Protein AF-A0A7M2QZU3-F1 (afdb_monomer_lite)

Structure (mmCIF, N/CA/C/O backbone):
data_AF-A0A7M2QZU3-F1
#
_entry.id   AF-A0A7M2QZU3-F1
#
loop_
_atom_site.group_PDB
_atom_site.id
_atom_site.type_symbol
_atom_site.label_atom_id
_atom_site.label_alt_id
_atom_site.label_comp_id
_atom_site.label_asym_id
_atom_site.label_entity_id
_atom_site.label_seq_id
_atom_site.pdbx_PDB_ins_code
_atom_site.Cartn_x
_atom_site.Cartn_y
_atom_site.Cartn_z
_atom_site.occupancy
_atom_site.B_iso_or_equiv
_atom_site.auth_seq_id
_atom_site.auth_comp_id
_atom_site.auth_asym_id
_atom_site.auth_atom_id
_atom_site.pdbx_PDB_model_num
ATOM 1 N N . MET A 1 1 ? -13.547 23.001 8.835 1.00 41.84 1 MET A N 1
ATOM 2 C CA . MET A 1 1 ? -12.970 21.819 9.514 1.00 41.84 1 MET A CA 1
ATOM 3 C C . MET A 1 1 ? -12.221 21.021 8.465 1.00 41.84 1 MET A C 1
ATOM 5 O O . MET A 1 1 ? -12.872 20.498 7.571 1.00 41.84 1 MET A O 1
ATOM 9 N N . ASN A 1 2 ? -10.890 20.974 8.532 1.00 49.41 2 ASN A N 1
ATOM 10 C CA . ASN A 1 2 ? -10.110 20.086 7.669 1.00 49.41 2 ASN A CA 1
ATOM 11 C C . ASN A 1 2 ? -10.291 18.658 8.185 1.00 49.41 2 ASN A C 1
ATOM 13 O O . ASN A 1 2 ? -9.629 18.267 9.142 1.00 49.41 2 ASN A O 1
ATOM 17 N N . LYS A 1 3 ? -11.237 17.914 7.605 1.00 65.38 3 LYS A N 1
ATOM 18 C CA . LYS A 1 3 ? -11.358 16.476 7.859 1.00 65.38 3 LYS A CA 1
ATOM 19 C C . LYS A 1 3 ? -10.164 15.782 7.217 1.00 65.38 3 LYS A C 1
ATOM 21 O O . LYS A 1 3 ? -9.968 15.898 6.007 1.00 65.38 3 LYS A O 1
ATOM 26 N N . TYR A 1 4 ? -9.358 15.090 8.015 1.00 83.00 4 TYR A N 1
ATOM 27 C CA . TYR A 1 4 ? -8.243 14.305 7.489 1.00 83.00 4 TYR A CA 1
ATOM 28 C C . TYR A 1 4 ? -8.768 13.128 6.666 1.00 83.00 4 TYR A C 1
ATOM 30 O O . TYR A 1 4 ? -9.775 12.515 7.020 1.00 83.00 4 TYR A O 1
ATOM 38 N N . VAL A 1 5 ? -8.047 12.742 5.610 1.00 85.62 5 VAL A N 1
ATOM 39 C CA . VAL A 1 5 ? -8.420 11.601 4.748 1.00 85.62 5 VAL A CA 1
ATOM 40 C C . VAL A 1 5 ? -8.613 10.320 5.566 1.00 85.62 5 VAL A C 1
ATOM 42 O O . VAL A 1 5 ? -9.506 9.524 5.292 1.00 85.62 5 VAL A O 1
ATOM 45 N N . SER A 1 6 ? -7.831 10.148 6.633 1.00 85.62 6 SER A N 1
ATOM 46 C CA . SER A 1 6 ? -7.925 9.003 7.540 1.00 85.62 6 SER A CA 1
ATOM 47 C C . SER A 1 6 ? -9.272 8.850 8.251 1.00 85.62 6 SER A C 1
ATOM 49 O O . SER A 1 6 ? -9.551 7.761 8.747 1.00 85.62 6 SER A O 1
ATOM 51 N N . GLU A 1 7 ? -10.085 9.905 8.337 1.00 87.38 7 GLU A N 1
ATOM 52 C CA . GLU A 1 7 ? -11.430 9.840 8.927 1.00 87.38 7 GLU A CA 1
ATOM 53 C C . GLU A 1 7 ? -12.432 9.128 8.012 1.00 87.38 7 GLU A C 1
ATOM 55 O O . GLU A 1 7 ? -13.393 8.543 8.503 1.00 87.38 7 GLU A O 1
ATOM 60 N N . TYR A 1 8 ? -12.185 9.122 6.698 1.00 87.81 8 TYR A N 1
ATOM 61 C CA . TYR A 1 8 ? -13.017 8.417 5.719 1.00 87.81 8 TYR A CA 1
ATOM 62 C C . TYR A 1 8 ? -12.662 6.929 5.601 1.00 87.81 8 TYR A C 1
ATOM 64 O O . TYR A 1 8 ? -13.466 6.142 5.117 1.00 87.81 8 TYR A O 1
ATOM 72 N N . PHE A 1 9 ? -11.487 6.520 6.092 1.00 92.38 9 PHE A N 1
ATOM 73 C CA . PHE A 1 9 ? -11.039 5.123 6.114 1.00 92.38 9 PHE A CA 1
ATOM 74 C C . PHE A 1 9 ? -11.638 4.361 7.304 1.00 92.38 9 PHE A C 1
ATOM 76 O O . PHE A 1 9 ? -10.931 3.865 8.189 1.00 92.38 9 PHE A O 1
ATOM 83 N N . THR A 1 10 ? -12.968 4.308 7.343 1.00 94.00 10 THR A N 1
ATOM 84 C CA . THR A 1 10 ? -13.727 3.471 8.277 1.00 94.00 10 THR A CA 1
ATOM 85 C C . THR A 1 10 ? -13.682 2.009 7.831 1.00 94.00 10 THR A C 1
ATOM 87 O O . THR A 1 10 ? -13.402 1.710 6.671 1.00 94.00 10 THR A O 1
ATOM 90 N N . GLU A 1 11 ? -13.959 1.065 8.736 1.00 93.81 11 GLU A N 1
ATOM 91 C CA . GLU A 1 11 ? -14.058 -0.348 8.336 1.00 93.81 11 GLU A CA 1
ATOM 92 C C . GLU A 1 11 ? -15.165 -0.590 7.311 1.00 93.81 11 GLU A C 1
ATOM 94 O O . GLU A 1 11 ? -14.990 -1.408 6.418 1.00 93.81 11 GLU A O 1
ATOM 99 N N . GLU A 1 12 ? -16.283 0.128 7.418 1.00 95.12 12 GLU A N 1
ATOM 100 C CA . GLU A 1 12 ? -17.382 0.050 6.455 1.00 95.12 12 GLU A CA 1
ATOM 101 C C . GLU A 1 12 ? -16.922 0.464 5.054 1.00 95.12 12 GLU A C 1
ATOM 103 O O . GLU A 1 12 ? -17.154 -0.268 4.096 1.00 95.12 12 GLU A O 1
ATOM 108 N N . PHE A 1 13 ? -16.188 1.577 4.949 1.00 94.31 13 PHE A N 1
ATOM 109 C CA . PHE A 1 13 ? -15.586 2.003 3.689 1.00 94.31 13 PHE A CA 1
ATOM 110 C C . PHE A 1 13 ? -14.594 0.963 3.155 1.00 94.31 13 PHE A C 1
ATOM 112 O O . PHE A 1 13 ? -14.640 0.605 1.987 1.00 94.31 13 PHE A O 1
ATOM 119 N N . MET A 1 14 ? -13.712 0.429 4.004 1.00 95.19 14 MET A N 1
ATOM 120 C CA . MET A 1 14 ? -12.726 -0.564 3.556 1.00 95.19 14 MET A CA 1
ATOM 121 C C . MET A 1 14 ? -13.372 -1.894 3.136 1.00 95.19 14 MET A C 1
ATOM 123 O O . MET A 1 14 ? -12.858 -2.559 2.241 1.00 95.19 14 MET A O 1
ATOM 127 N N . LYS A 1 15 ? -14.507 -2.272 3.736 1.00 94.75 15 LYS A N 1
ATOM 128 C CA . LYS A 1 15 ? -15.307 -3.441 3.334 1.00 94.75 15 LYS A CA 1
ATOM 129 C C . LYS A 1 15 ? -16.085 -3.219 2.038 1.00 94.75 15 LYS A C 1
ATOM 131 O O . LYS A 1 15 ? -16.399 -4.201 1.375 1.00 94.75 15 LYS A O 1
ATOM 136 N N . SER A 1 16 ? -16.406 -1.972 1.690 1.00 94.00 16 SER A N 1
ATOM 137 C CA . SER A 1 16 ? -17.114 -1.648 0.446 1.00 94.00 16 SER A CA 1
ATOM 138 C C . SER A 1 16 ? -16.194 -1.525 -0.771 1.00 94.00 16 SER A C 1
ATOM 140 O O . SER A 1 16 ? -16.687 -1.436 -1.896 1.00 94.00 16 SER A O 1
ATOM 142 N N . LEU A 1 17 ? -14.869 -1.541 -0.572 1.00 93.88 17 LEU A N 1
ATOM 143 C CA . LEU A 1 17 ? -13.905 -1.610 -1.667 1.00 93.88 17 LEU A CA 1
ATOM 144 C C . LEU A 1 17 ? -14.089 -2.912 -2.454 1.00 93.88 17 LEU A C 1
ATOM 146 O O . LEU A 1 17 ? -14.189 -3.995 -1.877 1.00 93.88 17 LEU A O 1
ATOM 150 N N . SER A 1 18 ? -14.092 -2.804 -3.779 1.00 91.50 18 SER A N 1
ATOM 151 C CA . SER A 1 18 ? -14.233 -3.940 -4.691 1.00 91.50 18 SER A CA 1
ATOM 152 C C . SER A 1 18 ? -13.182 -3.892 -5.796 1.00 91.50 18 SER A C 1
ATOM 154 O O . SER A 1 18 ? -12.606 -2.844 -6.079 1.00 91.50 18 SER A O 1
ATOM 156 N N . ASN A 1 19 ? -12.938 -5.034 -6.430 1.00 88.19 19 ASN A N 1
ATOM 157 C CA . ASN A 1 19 ? -12.001 -5.169 -7.546 1.00 88.19 19 ASN A CA 1
ATOM 158 C C . ASN A 1 19 ? -12.569 -4.680 -8.893 1.00 88.19 19 ASN A C 1
ATOM 160 O O . ASN A 1 19 ? -11.848 -4.681 -9.885 1.00 88.19 19 ASN A O 1
ATOM 164 N N . GLU A 1 20 ? -13.833 -4.251 -8.937 1.00 92.62 20 GLU A N 1
ATOM 165 C CA . GLU A 1 20 ? -14.469 -3.683 -10.134 1.00 92.62 20 GLU A CA 1
ATOM 166 C C . GLU A 1 20 ? -14.081 -2.215 -10.373 1.00 92.62 20 GLU A C 1
ATOM 168 O O . GLU A 1 20 ? -14.287 -1.690 -11.467 1.00 92.62 20 GLU A O 1
ATOM 173 N N . TRP A 1 21 ? -13.517 -1.546 -9.361 1.00 92.62 21 TRP A N 1
ATOM 174 C CA . TRP A 1 21 ? -13.251 -0.110 -9.392 1.00 92.62 21 TRP A CA 1
ATOM 175 C C . TRP A 1 21 ? -11.813 0.228 -9.013 1.00 92.62 21 TRP A C 1
ATOM 177 O O . TRP A 1 21 ? -11.201 -0.386 -8.141 1.00 92.62 21 TRP A O 1
ATOM 187 N N . ILE A 1 22 ? -11.307 1.297 -9.628 1.00 91.12 22 ILE A N 1
ATOM 188 C CA . ILE A 1 22 ? -10.088 1.983 -9.200 1.00 91.12 22 ILE A CA 1
ATOM 189 C C . ILE A 1 22 ? -10.503 3.185 -8.354 1.00 91.12 22 ILE A C 1
ATOM 191 O O . ILE A 1 22 ? -11.286 4.029 -8.792 1.00 91.12 22 ILE A O 1
ATOM 195 N N . TYR A 1 23 ? -9.961 3.278 -7.141 1.00 92.69 23 TYR A N 1
ATOM 196 C CA . TYR A 1 23 ? -10.298 4.335 -6.191 1.00 92.69 23 TYR A CA 1
ATOM 197 C C . TYR A 1 23 ? -9.200 5.399 -6.163 1.00 92.69 23 TYR A C 1
ATOM 199 O O . TYR A 1 23 ? -8.051 5.110 -5.827 1.00 92.69 23 TYR A O 1
ATOM 207 N N . LEU A 1 24 ? -9.561 6.647 -6.472 1.00 91.56 24 LEU A N 1
ATOM 208 C CA . LEU A 1 24 ? -8.642 7.783 -6.428 1.00 91.56 24 LEU A CA 1
ATOM 209 C C . LEU A 1 24 ? -8.812 8.581 -5.129 1.00 91.56 24 LEU A C 1
ATOM 211 O O . LEU A 1 24 ? -9.889 9.094 -4.830 1.00 91.56 24 LEU A O 1
ATOM 215 N N . LEU A 1 25 ? -7.720 8.744 -4.382 1.00 89.88 25 LEU A N 1
ATOM 216 C CA . LEU A 1 25 ? -7.671 9.567 -3.170 1.00 89.88 25 LEU A CA 1
ATOM 217 C C . LEU A 1 25 ? -7.110 10.958 -3.488 1.00 89.88 25 LEU A C 1
ATOM 219 O O . LEU A 1 25 ? -5.937 11.248 -3.240 1.00 89.88 25 LEU A O 1
ATOM 223 N N . GLY A 1 26 ? -7.959 11.825 -4.040 1.00 85.81 26 GLY A N 1
ATOM 224 C CA . GLY A 1 26 ? -7.617 13.217 -4.338 1.00 85.81 26 GLY A CA 1
ATOM 225 C C . GLY A 1 26 ? -7.643 14.091 -3.084 1.00 85.81 26 GLY A C 1
ATOM 226 O O . GLY A 1 26 ? -8.707 14.513 -2.642 1.00 85.81 26 GLY A O 1
ATOM 227 N N . ALA A 1 27 ? -6.478 14.369 -2.501 1.00 85.31 27 ALA A N 1
ATOM 228 C CA . ALA A 1 27 ? -6.349 15.312 -1.393 1.00 85.31 27 ALA A CA 1
ATOM 229 C C . ALA A 1 27 ? -4.971 15.981 -1.398 1.00 85.31 27 ALA A C 1
ATOM 231 O O . ALA A 1 27 ? -4.002 15.404 -1.895 1.00 85.31 27 ALA A O 1
ATOM 232 N N . GLU A 1 28 ? -4.859 17.160 -0.790 1.00 83.44 28 GLU A N 1
ATOM 233 C CA . GLU A 1 28 ? -3.601 17.911 -0.703 1.00 83.44 28 GLU A CA 1
ATOM 234 C C . GLU A 1 28 ? -2.507 17.151 0.070 1.00 83.44 28 GLU A C 1
ATOM 236 O O . GLU A 1 28 ? -2.761 16.181 0.803 1.00 83.44 28 GLU A O 1
ATOM 241 N N . CYS A 1 29 ? -1.253 17.572 -0.086 1.00 83.69 29 CYS A N 1
ATOM 242 C CA . CYS A 1 29 ? -0.158 17.113 0.768 1.00 83.69 29 CYS A CA 1
ATOM 243 C C . CYS A 1 29 ? -0.460 17.427 2.243 1.00 83.69 29 CYS A C 1
ATOM 245 O O . CYS A 1 29 ? -1.106 18.416 2.566 1.00 83.69 29 CYS A O 1
ATOM 247 N N . GLY A 1 30 ? -0.043 16.552 3.162 1.00 82.06 30 GLY A N 1
ATOM 248 C CA . GLY A 1 30 ? -0.321 16.732 4.596 1.00 82.06 30 GLY A CA 1
ATOM 249 C C . GLY A 1 30 ? -1.753 16.397 5.047 1.00 82.06 30 GLY A C 1
ATOM 250 O O . GLY A 1 30 ? -1.997 16.312 6.246 1.00 82.06 30 GLY A O 1
ATOM 251 N N . SER A 1 31 ? -2.679 16.081 4.135 1.00 87.00 31 SER A N 1
ATOM 252 C CA . SER A 1 31 ? -4.068 15.683 4.461 1.00 87.00 31 SER A CA 1
ATOM 253 C C . SER A 1 31 ? -4.222 14.300 5.119 1.00 87.00 31 SER A C 1
ATOM 255 O O . SER A 1 31 ? -5.332 13.872 5.441 1.00 87.00 31 SER A O 1
ATOM 257 N N . GLY A 1 32 ? -3.117 13.580 5.328 1.00 87.25 32 GLY A N 1
ATOM 258 C CA . GLY A 1 32 ? -3.111 12.292 6.020 1.00 87.25 32 GLY A CA 1
ATOM 259 C C . GLY A 1 32 ? -3.337 11.064 5.133 1.00 87.25 32 GLY A C 1
ATOM 260 O O . GLY A 1 32 ? -3.589 9.998 5.684 1.00 87.25 32 GLY A O 1
ATOM 261 N N . LYS A 1 33 ? -3.198 11.155 3.799 1.00 91.00 33 LYS A N 1
ATOM 262 C CA . LYS A 1 33 ? -3.340 10.011 2.865 1.00 91.00 33 LYS A CA 1
ATOM 263 C C . LYS A 1 33 ? -2.500 8.791 3.270 1.00 91.00 33 LYS A C 1
ATOM 265 O O . LYS A 1 33 ? -3.046 7.730 3.551 1.00 91.00 33 LYS A O 1
ATOM 270 N N . THR A 1 34 ? -1.185 8.960 3.424 1.00 89.62 34 THR A N 1
ATOM 271 C CA . THR A 1 34 ? -0.283 7.884 3.877 1.00 89.62 34 THR A CA 1
ATOM 272 C C . THR A 1 34 ? -0.683 7.347 5.252 1.00 89.62 34 THR A C 1
ATOM 274 O O . THR A 1 34 ? -0.592 6.152 5.508 1.00 89.62 34 THR A O 1
ATOM 277 N N . THR A 1 35 ? -1.180 8.211 6.144 1.00 90.25 35 THR A N 1
ATOM 278 C CA . THR A 1 35 ? -1.678 7.788 7.463 1.00 90.25 35 THR A CA 1
ATOM 279 C C . THR A 1 35 ? -2.937 6.934 7.336 1.00 90.25 35 THR A C 1
ATOM 281 O O . THR A 1 35 ? -3.056 5.938 8.045 1.00 90.25 35 THR A O 1
ATOM 284 N N . ALA A 1 36 ? -3.848 7.283 6.429 1.00 92.81 36 ALA A N 1
ATOM 285 C CA . ALA A 1 36 ? -5.036 6.495 6.142 1.00 92.81 36 ALA A CA 1
ATOM 286 C C . ALA A 1 36 ? -4.653 5.085 5.670 1.00 92.81 36 ALA A C 1
ATOM 288 O O . ALA A 1 36 ? -5.124 4.100 6.230 1.00 92.81 36 ALA A O 1
ATOM 289 N N . ILE A 1 37 ? -3.706 4.972 4.737 1.00 93.75 37 ILE A N 1
ATOM 290 C CA . ILE A 1 37 ? -3.250 3.661 4.267 1.00 93.75 37 ILE A CA 1
ATOM 291 C C . ILE A 1 37 ? -2.526 2.889 5.376 1.00 93.75 37 ILE A C 1
ATOM 293 O O . ILE A 1 37 ? -2.956 1.803 5.761 1.00 93.75 37 ILE A O 1
ATOM 297 N N . MET A 1 38 ? -1.465 3.460 5.946 1.00 90.75 38 MET A N 1
ATOM 298 C CA . MET A 1 38 ? -0.569 2.721 6.841 1.00 90.75 38 MET A CA 1
ATOM 299 C C . MET A 1 38 ? -1.170 2.435 8.216 1.00 90.75 38 MET A C 1
ATOM 301 O O . MET A 1 38 ? -0.813 1.439 8.839 1.00 90.75 38 MET A O 1
ATOM 305 N N . LYS A 1 39 ? -2.067 3.293 8.720 1.00 91.81 39 LYS A N 1
ATOM 306 C CA . LYS A 1 39 ? -2.669 3.120 10.054 1.00 91.81 39 LYS A CA 1
ATOM 307 C C . LYS A 1 39 ? -4.109 2.614 10.031 1.00 91.81 39 LYS A C 1
ATOM 309 O O . LYS A 1 39 ? -4.620 2.293 11.103 1.00 91.81 39 LYS A O 1
ATOM 314 N N . LYS A 1 40 ? -4.779 2.567 8.873 1.00 94.94 40 LYS A N 1
ATOM 315 C CA . LYS A 1 40 ? -6.152 2.039 8.762 1.00 94.94 40 LYS A CA 1
ATOM 316 C C . LYS A 1 40 ? -6.218 0.847 7.817 1.00 94.94 40 LYS A C 1
ATOM 318 O O . LYS A 1 40 ? -6.519 -0.247 8.288 1.00 94.94 40 LYS A O 1
ATOM 323 N N . LEU A 1 41 ? -5.878 1.040 6.540 1.00 95.50 41 LEU A N 1
ATOM 324 C CA . LEU A 1 41 ? -6.027 -0.006 5.524 1.00 95.50 41 LEU A CA 1
ATOM 325 C C . LEU A 1 41 ? -5.105 -1.200 5.764 1.00 95.50 41 LEU A C 1
ATOM 327 O O . LEU A 1 41 ? -5.578 -2.329 5.760 1.00 95.50 41 LEU A O 1
ATOM 331 N N . VAL A 1 42 ? -3.817 -0.969 6.024 1.00 94.56 42 VAL A N 1
ATOM 332 C CA . VAL A 1 42 ? -2.852 -2.057 6.250 1.00 94.56 42 VAL A CA 1
ATOM 333 C C . VAL A 1 42 ? -3.253 -2.930 7.453 1.00 94.56 42 VAL A C 1
ATOM 335 O O . VAL A 1 42 ? -3.384 -4.140 7.272 1.00 94.56 42 VAL A O 1
ATOM 338 N N . PRO A 1 43 ? -3.548 -2.376 8.650 1.00 94.31 43 PRO A N 1
ATOM 339 C CA . PRO A 1 43 ? -4.030 -3.187 9.770 1.00 94.31 43 PRO A CA 1
ATOM 340 C C . PRO A 1 43 ? -5.365 -3.889 9.506 1.00 94.31 43 PRO A C 1
ATOM 342 O O . PRO A 1 43 ? -5.619 -4.949 10.073 1.00 94.31 43 PRO A O 1
ATOM 345 N N . PHE A 1 44 ? -6.256 -3.287 8.713 1.00 96.00 44 PHE A N 1
ATOM 346 C CA . PHE A 1 44 ? -7.508 -3.928 8.312 1.00 96.00 44 PHE A CA 1
ATOM 347 C C . PHE A 1 44 ? -7.243 -5.130 7.400 1.00 96.00 44 PHE A C 1
ATOM 349 O O . PHE A 1 44 ? -7.717 -6.224 7.691 1.00 96.00 44 PHE A O 1
ATOM 356 N N . ALA A 1 45 ? -6.424 -4.957 6.361 1.00 95.31 45 ALA A N 1
ATOM 357 C CA . ALA A 1 45 ? -6.029 -6.032 5.460 1.00 95.31 45 ALA A CA 1
ATOM 358 C C . ALA A 1 45 ? -5.355 -7.185 6.218 1.00 95.31 45 ALA A C 1
ATOM 360 O O . ALA A 1 45 ? -5.700 -8.339 5.992 1.00 95.31 45 ALA A O 1
ATOM 361 N N . GLU A 1 46 ? -4.473 -6.888 7.176 1.00 94.25 46 GLU A N 1
ATOM 362 C CA . GLU A 1 46 ? -3.836 -7.905 8.019 1.00 94.25 46 GLU A CA 1
ATOM 363 C C . GLU A 1 46 ? -4.855 -8.746 8.810 1.00 94.25 46 GLU A C 1
ATOM 365 O O . GLU A 1 46 ? -4.751 -9.975 8.818 1.00 94.25 46 GLU A O 1
ATOM 370 N N . ARG A 1 47 ? -5.872 -8.114 9.420 1.00 95.44 47 ARG A N 1
ATOM 371 C CA . ARG A 1 47 ? -6.948 -8.829 10.141 1.00 95.44 47 ARG A CA 1
ATOM 372 C C . ARG A 1 47 ? -7.770 -9.732 9.225 1.00 95.44 47 ARG A C 1
ATOM 374 O O . ARG A 1 47 ? -8.153 -10.821 9.638 1.00 95.44 47 ARG A O 1
ATOM 381 N N . GLU A 1 48 ? -7.992 -9.299 7.990 1.00 95.19 48 GLU A N 1
ATOM 382 C CA . GLU A 1 48 ? -8.708 -10.060 6.961 1.00 95.19 48 GLU A CA 1
ATOM 383 C C . GLU A 1 48 ? -7.792 -11.049 6.208 1.00 95.19 48 GLU A C 1
ATOM 385 O O . GLU A 1 48 ? -8.212 -11.667 5.234 1.00 95.19 48 GLU A O 1
ATOM 390 N N . ASN A 1 49 ? -6.530 -11.196 6.638 1.00 94.00 49 ASN A N 1
ATOM 391 C CA . ASN A 1 49 ? -5.493 -12.006 5.991 1.00 94.00 49 ASN A CA 1
ATOM 392 C C . ASN A 1 49 ? -5.278 -11.672 4.497 1.00 94.00 49 ASN A C 1
ATOM 394 O O . ASN A 1 49 ? -4.898 -12.534 3.708 1.00 94.00 49 ASN A O 1
ATOM 398 N N . LYS A 1 50 ? -5.483 -10.405 4.137 1.00 95.25 50 LYS A N 1
ATOM 399 C CA . LYS A 1 50 ? -5.270 -9.834 2.805 1.00 95.25 50 LYS A CA 1
ATOM 400 C C . LYS A 1 50 ? -3.874 -9.235 2.666 1.00 95.25 50 LYS A C 1
ATOM 402 O O . LYS A 1 50 ? -3.274 -8.801 3.656 1.00 95.25 50 LYS A O 1
ATOM 407 N N . ARG A 1 51 ? -3.341 -9.204 1.447 1.00 94.00 51 ARG A N 1
ATOM 408 C CA . ARG A 1 51 ? -2.001 -8.692 1.125 1.00 94.00 51 ARG A CA 1
ATOM 409 C C . ARG A 1 51 ? -2.076 -7.320 0.457 1.00 94.00 51 ARG A C 1
ATOM 411 O O . ARG A 1 51 ? -2.919 -7.072 -0.400 1.00 94.00 51 ARG A O 1
ATOM 418 N N . VAL A 1 52 ? -1.159 -6.438 0.840 1.00 95.12 52 VAL A N 1
ATOM 419 C CA . VAL A 1 52 ? -1.034 -5.062 0.354 1.00 95.12 52 VAL A CA 1
ATOM 420 C C . VAL A 1 52 ? 0.319 -4.886 -0.325 1.00 95.12 52 VAL A C 1
ATOM 422 O O . VAL A 1 52 ? 1.360 -5.124 0.291 1.00 95.12 52 VAL A O 1
ATOM 425 N N . LEU A 1 53 ? 0.299 -4.417 -1.570 1.00 93.62 53 LEU A N 1
ATOM 426 C CA . LEU A 1 53 ? 1.458 -3.871 -2.264 1.00 93.62 53 LEU A CA 1
ATOM 427 C C . LEU A 1 53 ? 1.390 -2.345 -2.202 1.00 93.62 53 LEU A C 1
ATOM 429 O O . LEU A 1 53 ? 0.456 -1.742 -2.726 1.00 93.62 53 LEU A O 1
ATOM 433 N N . TYR A 1 54 ? 2.373 -1.712 -1.569 1.00 93.75 54 TYR A N 1
ATOM 434 C CA . 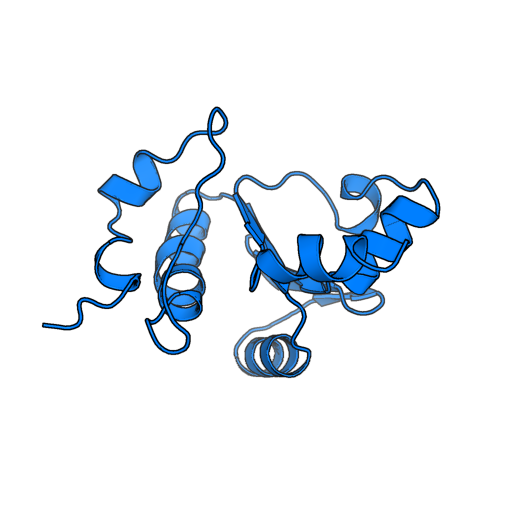TYR A 1 54 ? 2.485 -0.257 -1.492 1.00 93.75 54 TYR A CA 1
ATOM 435 C C . TYR A 1 54 ? 3.605 0.235 -2.413 1.00 93.75 54 TYR A C 1
ATOM 437 O O . TYR A 1 54 ? 4.787 0.025 -2.130 1.00 93.75 54 TYR A O 1
ATOM 445 N N . LEU A 1 55 ? 3.237 0.898 -3.508 1.00 91.69 55 LEU A N 1
ATOM 446 C CA . LEU A 1 55 ? 4.162 1.496 -4.466 1.00 91.69 55 LEU A CA 1
ATOM 447 C C . LEU A 1 55 ? 4.422 2.958 -4.115 1.00 91.69 55 LEU A C 1
ATOM 449 O O . LEU A 1 55 ? 3.486 3.731 -3.913 1.00 91.69 55 LEU A O 1
ATOM 453 N N . CYS A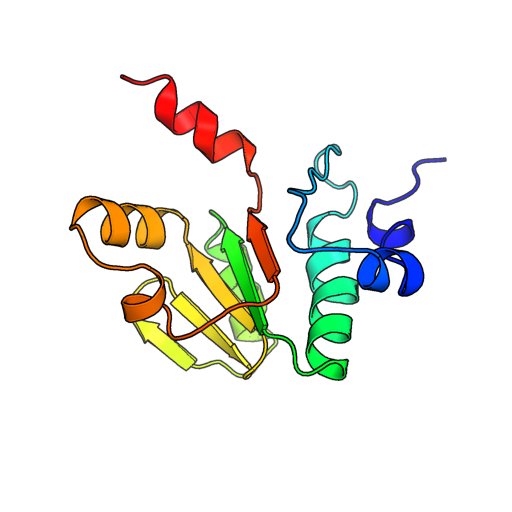 1 56 ? 5.694 3.345 -4.024 1.00 90.25 56 CYS A N 1
ATOM 454 C CA . CYS A 1 56 ? 6.082 4.707 -3.658 1.00 90.25 56 CYS A CA 1
ATOM 455 C C . CYS A 1 56 ? 7.335 5.197 -4.395 1.00 90.25 56 CYS A C 1
ATOM 457 O O . CYS A 1 56 ? 8.039 4.421 -5.037 1.00 90.25 56 CYS A O 1
ATOM 459 N N . ASN A 1 57 ? 7.622 6.501 -4.313 1.00 85.25 57 ASN A N 1
ATOM 460 C CA . ASN A 1 57 ? 8.854 7.099 -4.852 1.00 85.25 57 ASN A CA 1
ATOM 461 C C . ASN A 1 57 ? 9.849 7.540 -3.758 1.00 85.25 57 ASN A C 1
ATOM 463 O O . ASN A 1 57 ? 10.858 8.178 -4.057 1.00 85.25 57 ASN A O 1
ATOM 467 N N . ARG A 1 58 ? 9.568 7.241 -2.482 1.00 83.50 58 ARG A N 1
ATOM 468 C CA . ARG A 1 58 ? 10.290 7.807 -1.333 1.00 83.50 58 ARG A CA 1
ATOM 469 C C . ARG A 1 58 ? 11.114 6.743 -0.622 1.00 83.50 58 ARG A C 1
ATOM 471 O O . ARG A 1 58 ? 10.589 6.026 0.226 1.00 83.50 58 ARG A O 1
ATOM 478 N N . ILE A 1 59 ? 12.428 6.734 -0.854 1.00 82.62 59 ILE A N 1
ATOM 479 C CA . ILE A 1 59 ? 13.372 5.886 -0.097 1.00 82.62 59 ILE A CA 1
ATOM 480 C C . ILE A 1 59 ? 13.236 6.141 1.412 1.00 82.62 59 ILE A C 1
ATOM 482 O O . ILE A 1 59 ? 13.194 5.204 2.202 1.00 82.62 59 ILE A O 1
ATOM 486 N N . ALA A 1 60 ? 13.063 7.402 1.819 1.00 83.69 60 ALA A N 1
ATOM 487 C CA . ALA A 1 60 ? 12.882 7.765 3.223 1.00 83.69 60 ALA A CA 1
ATOM 488 C C . ALA A 1 60 ? 11.680 7.064 3.890 1.00 83.69 60 ALA A C 1
ATOM 490 O O . ALA A 1 60 ? 11.752 6.740 5.073 1.00 83.69 60 ALA A O 1
ATOM 491 N N . LEU A 1 61 ? 10.592 6.801 3.152 1.00 81.31 61 LEU A N 1
ATOM 492 C CA . LEU A 1 61 ? 9.441 6.060 3.677 1.00 81.31 61 LEU A CA 1
ATOM 493 C C . LEU A 1 61 ? 9.802 4.591 3.917 1.00 81.31 61 LEU A C 1
ATOM 495 O O . LEU A 1 61 ? 9.467 4.043 4.966 1.00 81.31 61 LEU A O 1
ATOM 499 N N . ILE A 1 62 ? 10.511 3.973 2.971 1.00 83.25 62 ILE A N 1
ATOM 500 C CA . ILE A 1 62 ? 10.992 2.594 3.096 1.00 83.25 62 ILE A CA 1
ATOM 501 C C . ILE A 1 62 ? 11.891 2.465 4.326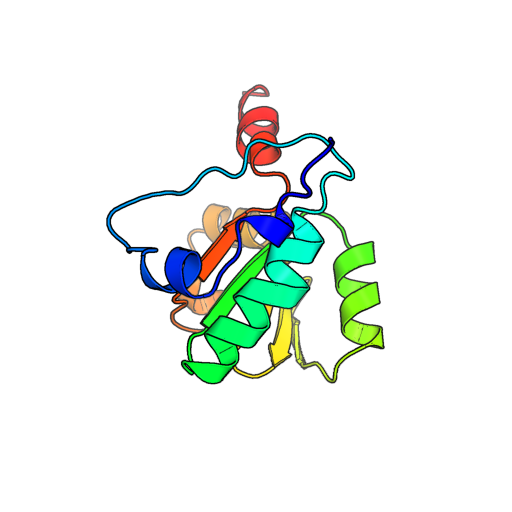 1.00 83.25 62 ILE A C 1
ATOM 503 O O . ILE A 1 62 ? 11.632 1.626 5.187 1.00 83.25 62 ILE A O 1
ATOM 507 N N . GLU A 1 63 ? 12.885 3.341 4.461 1.00 85.31 63 GLU A N 1
ATOM 508 C CA . GLU A 1 63 ? 13.810 3.337 5.598 1.00 85.31 63 GLU A CA 1
ATOM 509 C C . GLU A 1 63 ? 13.086 3.587 6.930 1.00 85.31 63 GLU A C 1
ATOM 511 O O . GLU A 1 63 ? 13.321 2.894 7.926 1.00 85.31 63 GLU A O 1
ATOM 516 N N . GLN A 1 64 ? 12.114 4.506 6.948 1.00 82.88 64 GLN A N 1
ATOM 517 C CA . GLN A 1 64 ? 11.277 4.728 8.126 1.00 82.88 64 GLN A CA 1
ATOM 518 C C . GLN A 1 64 ? 10.524 3.456 8.539 1.00 82.88 64 GLN A C 1
ATOM 520 O O . GLN A 1 64 ? 10.371 3.195 9.734 1.00 82.88 64 GLN A O 1
ATOM 525 N N . LEU A 1 65 ? 10.040 2.662 7.590 1.00 79.62 65 LEU A N 1
ATOM 526 C CA . LEU A 1 65 ? 9.281 1.447 7.884 1.00 79.62 65 LEU A CA 1
ATOM 527 C C . LEU A 1 65 ? 10.194 0.285 8.270 1.00 79.62 65 LEU A C 1
ATOM 529 O O . LEU A 1 65 ? 9.892 -0.395 9.250 1.00 79.62 65 LEU A O 1
ATOM 533 N N . LYS A 1 66 ? 11.351 0.137 7.615 1.00 83.44 66 LYS A N 1
ATOM 534 C CA . LYS A 1 66 ? 12.412 -0.801 8.020 1.00 83.44 66 LYS A CA 1
ATOM 535 C C . LYS A 1 66 ? 12.849 -0.592 9.473 1.00 83.44 66 LYS A C 1
ATOM 537 O O . LYS A 1 66 ? 13.114 -1.556 10.180 1.00 83.44 66 LYS A O 1
ATOM 542 N N . SER A 1 67 ? 12.887 0.657 9.947 1.00 82.75 67 SER A N 1
ATOM 543 C CA . SER A 1 67 ? 13.228 0.958 11.349 1.00 82.75 67 SER A CA 1
ATOM 544 C C . SER A 1 67 ? 12.125 0.606 12.360 1.00 82.75 67 SER A C 1
ATOM 546 O O . SER A 1 67 ? 12.401 0.463 13.550 1.00 82.75 67 SER A O 1
ATOM 548 N N . LYS A 1 68 ? 10.870 0.480 11.911 1.00 79.62 68 LYS A N 1
ATOM 549 C CA . LYS A 1 68 ? 9.696 0.254 12.773 1.00 79.62 68 LYS A CA 1
ATOM 550 C C . LYS A 1 68 ? 9.257 -1.201 12.837 1.00 79.62 68 LYS A C 1
ATOM 552 O O . LYS A 1 68 ? 8.606 -1.594 13.802 1.00 79.62 68 LYS A O 1
ATOM 557 N N . TYR A 1 69 ? 9.581 -1.979 11.816 1.00 78.44 69 TYR A N 1
ATOM 558 C CA . TYR A 1 69 ? 9.087 -3.333 11.639 1.00 78.44 69 TYR A CA 1
ATOM 559 C C . TYR A 1 69 ? 10.244 -4.269 11.298 1.00 78.44 69 TYR A C 1
ATOM 561 O O . TYR A 1 69 ? 11.231 -3.858 10.695 1.00 78.44 69 TYR A O 1
ATOM 569 N N . LYS A 1 70 ? 10.117 -5.552 11.656 1.00 81.12 70 LYS A N 1
ATOM 570 C CA . LYS A 1 70 ? 10.980 -6.576 11.046 1.00 81.12 70 LYS A CA 1
ATOM 571 C C . LYS A 1 70 ? 10.717 -6.571 9.543 1.00 81.12 70 LYS A C 1
ATOM 573 O O . LYS A 1 70 ? 9.604 -6.272 9.144 1.00 81.12 70 LYS A O 1
ATOM 578 N N . TYR A 1 71 ? 11.718 -6.870 8.729 1.00 83.38 71 TYR A N 1
ATOM 579 C CA . TYR A 1 71 ? 11.550 -6.890 7.283 1.00 83.38 71 TYR A CA 1
ATOM 580 C C . TYR A 1 71 ? 12.451 -7.939 6.641 1.00 83.38 71 TYR A C 1
ATOM 582 O O . TYR A 1 71 ? 13.426 -8.399 7.242 1.00 83.38 71 TYR A O 1
ATOM 590 N N . LYS A 1 72 ? 12.111 -8.301 5.409 1.00 84.12 72 LYS A N 1
ATOM 591 C CA . LYS A 1 72 ? 12.915 -9.119 4.511 1.00 84.12 72 LYS A CA 1
ATOM 592 C C . LYS A 1 72 ? 13.107 -8.344 3.213 1.00 84.12 72 LYS A C 1
ATOM 594 O O . LYS A 1 72 ? 12.139 -7.908 2.594 1.00 84.12 72 LYS A O 1
ATOM 599 N N . GLU A 1 73 ? 14.356 -8.165 2.807 1.00 82.00 73 GLU A N 1
ATOM 600 C CA . GLU A 1 73 ? 14.659 -7.577 1.503 1.00 82.00 73 GLU A CA 1
ATOM 601 C C . GLU A 1 73 ? 14.455 -8.625 0.409 1.00 82.00 73 GLU A C 1
ATOM 603 O O . GLU A 1 73 ? 14.862 -9.782 0.554 1.00 82.00 73 GLU A O 1
ATOM 608 N N . GLN A 1 74 ? 13.799 -8.222 -0.677 1.00 75.38 74 GLN A N 1
ATOM 609 C CA . GLN A 1 74 ? 13.591 -9.054 -1.858 1.00 75.38 74 GLN A CA 1
ATOM 610 C C . GLN A 1 74 ? 14.241 -8.368 -3.067 1.00 75.38 74 GLN A C 1
ATOM 612 O O . GLN A 1 74 ? 13.580 -7.890 -3.983 1.00 75.38 74 GLN A O 1
ATOM 617 N N . GLY A 1 75 ? 15.572 -8.281 -3.031 1.00 70.75 75 GLY A N 1
ATOM 618 C CA . GLY A 1 75 ? 16.360 -7.530 -4.009 1.00 70.75 75 GLY A CA 1
ATOM 619 C C . GLY A 1 75 ? 16.273 -6.015 -3.813 1.00 70.75 75 GLY A C 1
ATOM 620 O O . GLY A 1 75 ? 15.830 -5.521 -2.776 1.00 70.75 75 GLY A O 1
ATOM 621 N N . ASP A 1 76 ? 16.717 -5.270 -4.825 1.00 71.06 76 ASP A N 1
ATOM 622 C CA . ASP A 1 76 ? 16.787 -3.813 -4.742 1.00 71.06 76 ASP A CA 1
ATOM 623 C C . ASP A 1 76 ? 15.394 -3.180 -4.735 1.00 71.06 76 ASP A C 1
ATOM 625 O O . ASP A 1 76 ? 14.585 -3.396 -5.642 1.00 71.06 76 ASP A O 1
ATOM 629 N N . ALA A 1 77 ? 15.155 -2.341 -3.725 1.00 77.56 77 ALA A N 1
ATOM 630 C CA . ALA A 1 77 ? 13.979 -1.484 -3.607 1.00 77.56 77 ALA A CA 1
ATOM 631 C C . ALA A 1 77 ? 12.618 -2.206 -3.490 1.00 77.56 77 ALA A C 1
ATOM 633 O O . ALA A 1 77 ? 11.580 -1.572 -3.699 1.00 77.56 77 ALA A O 1
ATOM 634 N N . VAL A 1 78 ? 12.618 -3.490 -3.104 1.00 85.25 78 VAL A N 1
ATOM 635 C CA . VAL A 1 78 ? 11.432 -4.241 -2.656 1.00 85.25 78 VAL A CA 1
ATOM 636 C C . VAL A 1 78 ? 11.671 -4.756 -1.242 1.00 85.25 78 VAL A C 1
ATOM 638 O O . VAL A 1 78 ? 12.669 -5.417 -0.950 1.00 85.25 78 VAL A O 1
ATOM 641 N N . VAL A 1 79 ? 10.740 -4.445 -0.348 1.00 87.25 79 VAL A N 1
ATOM 642 C CA . VAL A 1 79 ? 10.840 -4.770 1.071 1.00 87.25 79 VAL A CA 1
ATOM 643 C C . VAL A 1 79 ? 9.536 -5.393 1.531 1.00 87.25 79 VAL A C 1
ATOM 645 O O . VAL A 1 79 ? 8.482 -4.758 1.525 1.00 87.25 79 VAL A O 1
ATOM 648 N N . GLU A 1 80 ? 9.613 -6.642 1.965 1.00 88.25 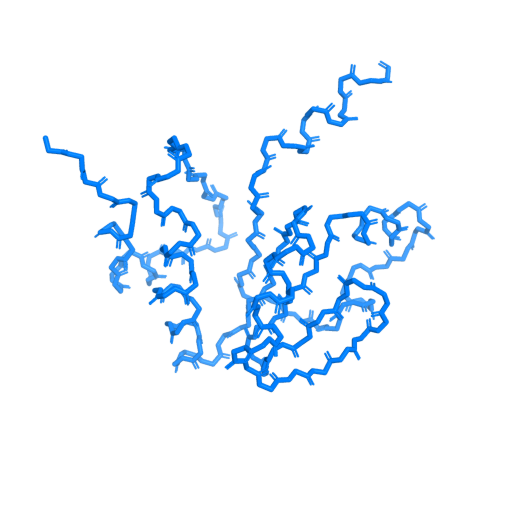80 GLU A N 1
ATOM 649 C CA . GLU A 1 80 ? 8.521 -7.305 2.660 1.00 88.25 80 GLU A CA 1
ATOM 650 C C . GLU A 1 80 ? 8.609 -6.938 4.140 1.00 88.25 80 GLU A C 1
ATOM 652 O O . GLU A 1 80 ? 9.548 -7.320 4.837 1.00 88.25 80 GLU A O 1
ATOM 657 N N . ILE A 1 81 ? 7.648 -6.157 4.619 1.00 85.44 81 ILE A N 1
ATOM 658 C CA . ILE A 1 81 ? 7.580 -5.741 6.021 1.00 85.44 81 ILE A CA 1
ATOM 659 C C . ILE A 1 81 ? 6.967 -6.864 6.863 1.00 85.44 81 ILE A C 1
ATOM 661 O O . ILE A 1 81 ? 7.412 -7.178 7.960 1.00 85.44 81 ILE A O 1
ATOM 665 N N . ASN A 1 82 ? 5.928 -7.509 6.352 1.00 83.81 82 ASN A N 1
ATOM 666 C CA . ASN A 1 82 ? 5.364 -8.718 6.938 1.00 83.81 82 ASN A CA 1
ATOM 667 C C . ASN A 1 82 ? 4.625 -9.502 5.845 1.00 83.81 82 ASN A C 1
ATOM 669 O O . ASN A 1 82 ? 4.554 -9.055 4.701 1.00 83.81 82 ASN A O 1
ATOM 673 N N . LYS A 1 83 ? 4.007 -10.634 6.207 1.00 85.50 83 LYS A N 1
ATOM 674 C CA . LYS A 1 83 ? 3.267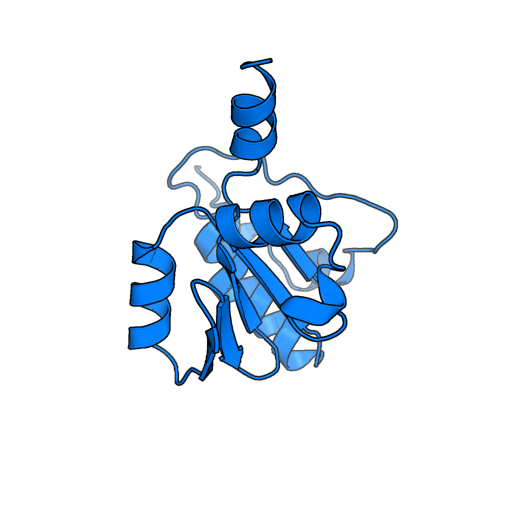 -11.482 5.255 1.00 85.50 83 LYS A CA 1
ATOM 675 C C . LYS A 1 83 ? 2.145 -10.742 4.493 1.00 85.50 83 LYS A C 1
ATOM 677 O O . LYS A 1 83 ? 1.723 -11.205 3.436 1.00 85.50 83 LYS A O 1
ATOM 682 N N . ASN A 1 84 ? 1.643 -9.627 5.035 1.00 91.69 84 ASN A N 1
ATOM 683 C CA . ASN A 1 84 ? 0.521 -8.845 4.516 1.00 91.69 84 ASN A CA 1
ATOM 684 C C . ASN A 1 84 ? 0.942 -7.516 3.868 1.00 91.69 84 ASN A C 1
ATOM 686 O O . ASN A 1 84 ? 0.095 -6.887 3.243 1.00 91.69 84 ASN A O 1
ATOM 690 N N . LEU A 1 85 ? 2.194 -7.065 3.999 1.00 92.31 85 LEU A N 1
ATOM 691 C CA . LEU A 1 85 ? 2.654 -5.778 3.474 1.00 92.31 85 LEU A CA 1
ATOM 692 C C . LEU A 1 85 ? 3.996 -5.917 2.758 1.00 92.31 85 LEU A C 1
ATOM 694 O O . LEU A 1 85 ? 5.041 -6.128 3.382 1.00 92.31 85 LEU A O 1
ATOM 698 N N . THR A 1 86 ? 3.960 -5.671 1.454 1.00 92.00 86 THR A N 1
ATOM 699 C CA . THR A 1 86 ? 5.135 -5.468 0.610 1.00 92.00 86 THR A CA 1
ATOM 700 C C . THR A 1 86 ? 5.187 -4.014 0.166 1.00 92.00 86 THR A C 1
ATOM 702 O O . THR A 1 86 ? 4.168 -3.422 -0.188 1.00 92.00 86 THR A O 1
ATOM 705 N N . ILE A 1 87 ? 6.378 -3.428 0.173 1.00 91.44 87 ILE A N 1
ATOM 706 C CA . ILE A 1 87 ? 6.624 -2.062 -0.283 1.00 91.44 87 ILE A CA 1
ATOM 707 C C . ILE A 1 87 ? 7.634 -2.121 -1.411 1.00 91.44 87 ILE A C 1
ATOM 709 O O . ILE A 1 87 ? 8.680 -2.751 -1.261 1.00 91.44 87 ILE A O 1
ATOM 713 N N . ALA A 1 88 ? 7.338 -1.454 -2.519 1.00 90.06 88 ALA A N 1
ATOM 714 C CA . ALA A 1 88 ? 8.243 -1.381 -3.653 1.00 90.06 88 ALA A CA 1
ATOM 715 C C . ALA A 1 88 ? 8.344 0.046 -4.199 1.00 90.06 88 ALA A C 1
ATOM 717 O O . ALA A 1 88 ? 7.418 0.853 -4.089 1.00 90.06 88 ALA A O 1
ATOM 718 N N . MET A 1 89 ? 9.492 0.366 -4.789 1.00 88.75 89 MET A N 1
ATOM 719 C CA . MET A 1 89 ? 9.674 1.627 -5.506 1.00 88.75 89 MET A CA 1
ATOM 720 C C . MET A 1 89 ? 9.110 1.528 -6.923 1.00 88.75 89 MET A C 1
ATOM 722 O O . MET A 1 89 ? 9.349 0.527 -7.599 1.00 88.75 89 MET A O 1
ATOM 726 N N . TYR A 1 90 ? 8.466 2.591 -7.420 1.00 87.19 90 TYR A N 1
ATOM 727 C CA . TYR A 1 90 ? 7.984 2.637 -8.812 1.00 87.19 90 TYR A CA 1
ATOM 728 C C . TYR A 1 90 ? 9.069 2.284 -9.827 1.00 87.19 90 TYR A C 1
ATOM 730 O O . TYR A 1 90 ? 8.826 1.474 -10.708 1.00 87.19 90 TYR A O 1
ATOM 738 N N . GLN A 1 91 ? 10.285 2.810 -9.652 1.00 81.69 91 GLN A N 1
ATOM 739 C CA . GLN A 1 91 ? 11.422 2.545 -10.542 1.00 81.69 91 GLN A CA 1
ATOM 740 C C . GLN A 1 91 ? 11.691 1.047 -10.733 1.00 81.69 91 GLN A C 1
ATOM 742 O O . GLN A 1 91 ? 12.056 0.618 -11.825 1.00 81.69 91 GLN A O 1
ATOM 747 N N . LYS A 1 92 ? 11.489 0.242 -9.683 1.00 82.50 92 LYS A N 1
ATOM 748 C CA . LYS A 1 92 ? 11.663 -1.206 -9.763 1.00 82.50 92 LYS A CA 1
ATOM 749 C C . LYS A 1 92 ? 10.557 -1.846 -10.596 1.00 82.50 92 LYS A C 1
ATOM 751 O O . LYS A 1 92 ? 10.867 -2.672 -11.446 1.00 82.50 92 LYS A O 1
ATOM 756 N N . ILE A 1 93 ? 9.305 -1.429 -10.392 1.00 81.31 93 ILE A N 1
ATOM 757 C CA . ILE A 1 93 ? 8.153 -1.878 -11.190 1.00 81.31 93 ILE A CA 1
ATOM 758 C C . ILE A 1 93 ? 8.355 -1.531 -12.659 1.00 81.31 93 ILE A C 1
ATOM 760 O O . ILE A 1 93 ? 8.215 -2.396 -13.517 1.00 81.31 93 ILE A O 1
ATOM 764 N N . THR A 1 94 ? 8.745 -0.287 -12.939 1.00 81.06 94 THR A N 1
ATOM 765 C CA . THR A 1 94 ? 9.032 0.182 -14.293 1.00 81.06 94 THR A CA 1
ATOM 766 C C . THR A 1 94 ? 10.112 -0.677 -14.932 1.00 81.06 94 THR A C 1
ATOM 768 O O . THR A 1 94 ? 9.886 -1.195 -16.014 1.00 81.06 94 THR A O 1
ATOM 771 N N . ALA A 1 95 ? 11.234 -0.921 -14.246 1.00 82.19 95 ALA A N 1
ATOM 772 C CA . ALA A 1 95 ? 12.292 -1.777 -14.775 1.00 82.19 95 ALA A CA 1
ATOM 773 C C . ALA A 1 95 ? 11.789 -3.196 -15.092 1.00 82.19 95 ALA A C 1
ATOM 775 O O . ALA A 1 95 ? 12.055 -3.701 -16.177 1.00 82.19 95 ALA A O 1
ATOM 776 N N . ILE A 1 96 ? 11.039 -3.823 -14.180 1.00 82.38 96 ILE A N 1
ATOM 777 C CA . ILE A 1 96 ? 10.461 -5.164 -14.381 1.00 82.38 96 ILE A CA 1
ATOM 778 C C . ILE A 1 96 ? 9.621 -5.203 -15.663 1.00 82.38 96 ILE A C 1
ATOM 780 O O . ILE A 1 96 ? 9.870 -6.034 -16.536 1.00 82.38 96 ILE A O 1
ATOM 784 N N . LEU A 1 97 ? 8.693 -4.253 -15.795 1.00 80.88 97 LEU A N 1
ATOM 785 C CA . LEU A 1 97 ? 7.809 -4.141 -16.952 1.00 80.88 97 LEU A CA 1
ATOM 786 C C . LEU A 1 97 ? 8.586 -3.853 -18.244 1.00 80.88 97 LEU A C 1
ATOM 788 O O . LEU A 1 97 ? 8.321 -4.474 -19.270 1.00 80.88 97 LEU A O 1
ATOM 792 N N . THR A 1 98 ? 9.579 -2.959 -18.205 1.00 83.19 98 THR A N 1
ATOM 793 C CA . THR A 1 98 ? 10.423 -2.617 -19.362 1.00 83.19 98 THR A CA 1
ATOM 794 C C . THR A 1 98 ? 11.211 -3.818 -19.879 1.00 83.19 98 THR A C 1
ATOM 796 O O . THR A 1 98 ? 11.363 -3.971 -21.089 1.00 83.19 98 THR A O 1
ATOM 799 N N . TYR A 1 99 ? 11.694 -4.685 -18.989 1.00 83.25 99 TYR A N 1
ATOM 800 C CA . TYR A 1 99 ? 12.416 -5.901 -19.374 1.00 83.25 99 TYR A CA 1
ATOM 801 C C . TYR A 1 99 ? 11.491 -7.084 -19.708 1.00 83.25 99 TYR A C 1
ATOM 803 O O . TYR A 1 99 ? 11.984 -8.186 -19.942 1.00 83.25 99 TYR A O 1
ATOM 811 N N . GLY A 1 100 ? 10.172 -6.865 -19.765 1.00 78.38 100 GLY A N 1
ATOM 812 C CA . GLY A 1 100 ? 9.191 -7.879 -20.154 1.00 78.38 100 GLY A CA 1
ATOM 813 C C . GLY A 1 100 ? 8.991 -8.983 -19.116 1.00 78.38 100 GLY A C 1
ATOM 814 O O . GLY A 1 100 ? 8.562 -10.076 -19.477 1.00 78.38 100 GLY A O 1
ATOM 815 N N . ALA A 1 101 ? 9.330 -8.720 -17.852 1.00 80.44 101 ALA A N 1
ATOM 816 C CA . ALA A 1 101 ? 9.072 -9.637 -16.751 1.00 80.44 101 ALA A CA 1
ATOM 817 C C . ALA A 1 101 ? 7.717 -9.331 -16.101 1.00 80.44 101 ALA A C 1
ATOM 819 O O . ALA A 1 101 ? 7.285 -8.178 -16.020 1.00 80.44 101 ALA A O 1
ATOM 820 N N . GLU A 1 102 ? 7.062 -10.371 -15.596 1.00 77.06 102 GLU A N 1
ATOM 821 C CA . GLU A 1 102 ? 5.805 -10.223 -14.875 1.00 77.06 102 GLU A CA 1
ATOM 822 C C . GLU A 1 102 ? 6.057 -9.645 -13.476 1.00 77.06 102 GLU A C 1
ATOM 824 O O . GLU A 1 102 ? 6.903 -10.109 -12.706 1.00 77.06 102 GLU A O 1
ATOM 829 N N . VAL A 1 103 ? 5.285 -8.623 -13.107 1.00 75.94 103 VAL A N 1
ATOM 830 C CA . VAL A 1 103 ? 5.383 -7.969 -11.788 1.00 75.94 103 VAL A CA 1
ATOM 831 C C . VAL A 1 103 ? 5.144 -8.973 -10.659 1.00 75.94 103 VAL A C 1
ATOM 833 O O . VAL A 1 103 ? 5.833 -8.945 -9.637 1.00 75.94 103 VAL A O 1
ATOM 836 N N . SER A 1 104 ? 4.200 -9.890 -10.858 1.00 73.25 104 SER A N 1
ATOM 837 C CA . SER A 1 104 ? 3.863 -10.953 -9.908 1.00 73.25 104 SER A CA 1
ATOM 838 C C . SER A 1 104 ? 5.016 -11.939 -9.678 1.00 73.25 104 SER A C 1
ATOM 840 O O . SER A 1 104 ? 5.181 -12.425 -8.555 1.00 73.25 104 SER A O 1
ATOM 842 N N . GLU A 1 105 ? 5.842 -12.192 -10.698 1.00 71.88 105 GLU A N 1
ATOM 843 C CA . GLU A 1 105 ? 7.012 -13.074 -10.611 1.00 71.88 105 GLU A CA 1
ATOM 844 C C . GLU A 1 105 ? 8.141 -12.443 -9.795 1.00 71.88 105 GLU A C 1
ATOM 846 O O . GLU A 1 105 ? 8.816 -13.130 -9.029 1.00 71.88 105 GLU A O 1
ATOM 851 N N . VAL A 1 106 ? 8.335 -11.128 -9.928 1.00 72.50 106 VAL A N 1
ATOM 852 C CA . VAL A 1 106 ? 9.461 -10.432 -9.288 1.00 72.50 106 VAL A CA 1
ATOM 853 C C . VAL A 1 106 ? 9.137 -9.969 -7.868 1.00 72.50 106 VAL A C 1
ATOM 855 O O . VAL A 1 106 ? 10.020 -9.957 -7.013 1.00 72.50 106 VAL A O 1
ATOM 858 N N . ILE A 1 107 ? 7.891 -9.580 -7.600 1.00 74.25 107 ILE A N 1
ATOM 859 C CA . ILE A 1 107 ? 7.484 -9.007 -6.301 1.00 74.25 107 ILE A CA 1
ATOM 860 C C . ILE A 1 107 ? 6.841 -10.064 -5.397 1.00 74.25 107 ILE A C 1
ATOM 862 O O . ILE A 1 107 ? 6.757 -9.883 -4.184 1.00 74.25 107 ILE A O 1
ATOM 866 N N . GLY A 1 108 ? 6.462 -11.209 -5.965 1.00 68.31 108 GLY A N 1
ATOM 867 C CA . GLY A 1 108 ? 6.059 -12.382 -5.206 1.00 68.31 108 GLY A CA 1
ATOM 868 C C . GLY A 1 108 ? 4.576 -12.396 -4.841 1.00 68.31 108 GLY A C 1
ATOM 869 O O . GLY A 1 108 ? 4.156 -11.978 -3.755 1.00 68.31 108 GLY A O 1
ATOM 870 N N . GLY A 1 109 ? 3.796 -13.036 -5.708 1.00 72.88 109 GLY A N 1
ATOM 871 C CA . GLY A 1 109 ? 2.439 -13.501 -5.423 1.00 72.88 109 GLY A CA 1
ATOM 872 C C . GLY A 1 109 ? 1.341 -12.457 -5.623 1.00 72.88 109 GLY A C 1
ATOM 873 O O . GLY A 1 109 ? 1.573 -11.356 -6.111 1.00 72.88 109 GLY A O 1
ATOM 874 N N . GLU A 1 110 ? 0.123 -12.836 -5.244 1.00 84.75 110 GLU A N 1
ATOM 875 C CA . GLU A 1 110 ? -1.084 -12.032 -5.452 1.00 84.75 110 GLU A CA 1
ATOM 876 C C . GLU A 1 110 ? -1.303 -11.020 -4.320 1.00 84.75 110 GLU A C 1
ATOM 878 O O . GLU A 1 110 ? -0.959 -11.281 -3.160 1.00 84.75 110 GLU A O 1
ATOM 883 N N . TYR A 1 111 ? -1.878 -9.868 -4.667 1.00 91.44 111 TYR A N 1
ATOM 884 C CA . TYR A 1 111 ? -2.182 -8.776 -3.745 1.00 91.44 111 TYR A CA 1
ATOM 885 C C . TYR A 1 111 ? -3.654 -8.390 -3.850 1.00 91.44 111 TYR A C 1
ATOM 887 O O . TYR A 1 111 ? -4.159 -8.155 -4.943 1.00 91.44 111 TYR A O 1
ATOM 895 N N . ASP A 1 112 ? -4.317 -8.264 -2.703 1.00 94.06 112 ASP A N 1
ATOM 896 C CA . ASP A 1 112 ? -5.706 -7.806 -2.617 1.00 94.06 112 ASP A CA 1
ATOM 897 C C . ASP A 1 112 ? -5.818 -6.284 -2.756 1.00 94.06 112 ASP A C 1
ATOM 899 O O . ASP A 1 112 ? -6.837 -5.765 -3.207 1.00 94.06 112 ASP A O 1
ATOM 903 N N . TYR A 1 113 ? -4.771 -5.562 -2.346 1.00 95.00 113 TYR A N 1
ATOM 904 C CA . TYR A 1 113 ? -4.687 -4.111 -2.468 1.00 95.00 113 TYR A CA 1
ATOM 905 C C . TYR A 1 113 ? -3.375 -3.711 -3.132 1.00 95.00 113 TYR A C 1
ATOM 907 O O . TYR A 1 113 ? -2.297 -4.064 -2.650 1.00 95.00 113 TYR A O 1
ATOM 915 N N . VAL A 1 114 ? -3.468 -2.896 -4.181 1.00 93.56 114 VAL A N 1
ATOM 916 C CA . VAL A 1 114 ? -2.323 -2.212 -4.790 1.00 93.56 114 VAL A CA 1
ATOM 917 C C . VAL A 1 114 ? -2.492 -0.718 -4.561 1.00 93.56 114 VAL A C 1
ATOM 919 O O . VAL A 1 114 ? -3.453 -0.109 -5.027 1.00 93.56 114 VAL A O 1
ATOM 922 N N . ILE A 1 115 ? -1.571 -0.131 -3.804 1.00 94.25 115 ILE A N 1
ATOM 923 C CA . ILE A 1 115 ? -1.593 1.284 -3.446 1.00 94.25 115 ILE A CA 1
ATOM 924 C C . ILE A 1 115 ? -0.537 2.015 -4.255 1.00 94.25 115 ILE A C 1
ATOM 926 O O . ILE A 1 115 ? 0.645 1.697 -4.170 1.00 94.25 115 ILE A O 1
ATOM 930 N N . LEU A 1 116 ? -0.982 3.022 -4.997 1.00 92.44 116 LEU A N 1
ATOM 931 C CA . LEU A 1 116 ? -0.144 3.907 -5.792 1.00 92.44 116 LEU A CA 1
ATOM 932 C C . LEU A 1 116 ? 0.024 5.233 -5.043 1.00 92.44 116 LEU A C 1
ATOM 934 O O . LEU A 1 116 ? -0.840 6.109 -5.107 1.00 92.44 116 LEU A O 1
ATOM 938 N N . ASP A 1 117 ? 1.106 5.378 -4.277 1.00 91.12 117 ASP A N 1
ATOM 939 C CA . ASP A 1 117 ? 1.413 6.642 -3.601 1.00 91.12 117 ASP A CA 1
ATOM 940 C C . ASP A 1 117 ? 1.857 7.687 -4.628 1.00 91.12 117 ASP A C 1
ATOM 942 O O . ASP A 1 117 ? 2.587 7.357 -5.559 1.00 91.12 117 ASP A O 1
ATOM 946 N N . GLU A 1 118 ? 1.411 8.934 -4.472 1.00 88.12 118 GLU A N 1
ATOM 947 C CA . GLU A 1 118 ? 1.650 10.018 -5.441 1.00 88.12 118 GLU A CA 1
ATOM 948 C C . GLU A 1 118 ? 1.366 9.596 -6.904 1.00 88.12 118 GLU A C 1
ATOM 950 O O . GLU A 1 118 ? 2.163 9.842 -7.802 1.00 88.12 118 GLU A O 1
ATOM 955 N N . ALA A 1 119 ? 0.222 8.946 -7.157 1.00 86.88 119 ALA A N 1
ATOM 956 C CA . ALA A 1 119 ? -0.124 8.362 -8.463 1.00 86.88 119 ALA A CA 1
ATOM 957 C C . ALA A 1 119 ? -0.072 9.334 -9.663 1.00 86.88 119 ALA A C 1
ATOM 959 O O . ALA A 1 119 ? 0.009 8.886 -10.802 1.00 86.88 119 ALA A O 1
ATOM 960 N N . HIS A 1 120 ? -0.088 10.652 -9.429 1.00 83.94 120 HIS A N 1
ATOM 961 C CA . HIS A 1 120 ? 0.111 11.656 -10.481 1.00 83.94 120 HIS A CA 1
ATOM 962 C C . HIS A 1 120 ? 1.479 11.527 -11.171 1.00 83.94 120 HIS A C 1
ATOM 964 O O . HIS A 1 120 ? 1.592 11.824 -12.354 1.00 83.94 120 HIS A O 1
ATOM 970 N N . LEU A 1 121 ? 2.486 10.984 -10.480 1.00 80.62 121 LEU A N 1
ATOM 971 C CA . LEU A 1 121 ? 3.819 10.735 -11.034 1.00 80.62 121 LEU A CA 1
ATOM 972 C C . LEU A 1 121 ? 3.826 9.721 -12.186 1.00 80.62 121 LEU A C 1
ATOM 974 O O . LEU A 1 121 ? 4.804 9.652 -12.925 1.00 80.62 121 LEU A O 1
ATOM 978 N N . LEU A 1 122 ? 2.760 8.929 -12.341 1.00 75.25 122 LEU A N 1
ATOM 979 C CA . LEU A 1 122 ? 2.598 8.059 -13.505 1.00 75.25 122 LEU A CA 1
ATOM 980 C C . LEU A 1 122 ? 2.380 8.865 -14.789 1.00 75.25 122 LEU A C 1
ATOM 982 O O . LEU A 1 122 ? 2.851 8.446 -15.839 1.00 75.25 122 LEU A O 1
ATOM 986 N N . TYR A 1 123 ? 1.698 10.009 -14.692 1.00 65.88 123 TYR A N 1
ATOM 987 C CA . TYR A 1 123 ? 1.417 10.894 -15.823 1.00 65.88 123 TYR A CA 1
ATOM 988 C C . TYR A 1 123 ? 2.572 11.862 -16.094 1.00 65.88 123 TYR A C 1
ATOM 990 O O . TYR A 1 123 ? 2.947 12.061 -17.244 1.00 65.88 123 TYR A O 1
ATOM 998 N N . ASP A 1 124 ? 3.210 12.396 -15.049 1.00 61.09 124 ASP A N 1
ATOM 999 C CA . ASP A 1 124 ? 4.362 13.296 -15.225 1.00 61.09 124 ASP A CA 1
ATOM 1000 C C . ASP A 1 124 ? 5.548 12.602 -15.924 1.00 61.09 124 ASP A C 1
ATOM 1002 O O . ASP A 1 124 ? 6.372 13.254 -16.562 1.00 61.09 124 ASP A O 1
ATOM 1006 N N . ALA A 1 125 ? 5.640 11.271 -15.824 1.00 55.25 125 ALA A N 1
ATOM 1007 C CA . ALA A 1 125 ? 6.627 10.475 -16.548 1.00 55.25 125 ALA A CA 1
ATOM 1008 C C . ALA A 1 125 ? 6.255 10.220 -18.023 1.00 55.25 125 ALA A C 1
ATOM 1010 O O . ALA A 1 125 ? 7.148 9.899 -18.801 1.00 55.25 125 ALA A O 1
ATOM 1011 N N . SER A 1 126 ? 4.977 10.349 -18.408 1.00 54.75 126 SER A N 1
ATOM 1012 C CA . SER A 1 126 ? 4.507 10.137 -19.789 1.00 54.75 126 SER A CA 1
ATOM 1013 C C . SER A 1 126 ? 4.501 11.401 -20.651 1.00 54.75 126 SER A C 1
ATOM 1015 O O . SER A 1 126 ? 4.437 11.294 -21.868 1.00 54.75 126 SER A O 1
ATOM 1017 N N . ASP A 1 127 ? 4.595 12.590 -20.047 1.00 48.22 127 ASP A N 1
ATOM 1018 C CA . ASP A 1 127 ? 4.628 13.876 -20.768 1.00 48.22 127 ASP A CA 1
ATOM 1019 C C . ASP A 1 127 ? 6.017 14.222 -21.358 1.00 48.22 127 ASP A C 1
ATOM 1021 O O . ASP A 1 127 ? 6.214 15.312 -21.896 1.00 48.22 127 ASP A O 1
ATOM 1025 N N . TYR A 1 128 ? 6.991 13.309 -21.258 1.00 46.19 128 TYR A N 1
ATOM 1026 C CA . TYR A 1 128 ? 8.354 13.464 -21.787 1.00 46.19 128 TYR A CA 1
ATOM 1027 C C . TYR A 1 128 ? 8.661 12.589 -23.020 1.00 46.19 128 TYR A C 1
ATOM 1029 O O . TYR A 1 128 ? 9.839 12.434 -23.351 1.00 46.19 128 TYR A O 1
ATOM 1037 N N . ASP A 1 129 ? 7.635 12.069 -23.704 1.00 42.53 129 ASP A N 1
ATOM 1038 C CA . ASP A 1 129 ? 7.765 11.409 -25.017 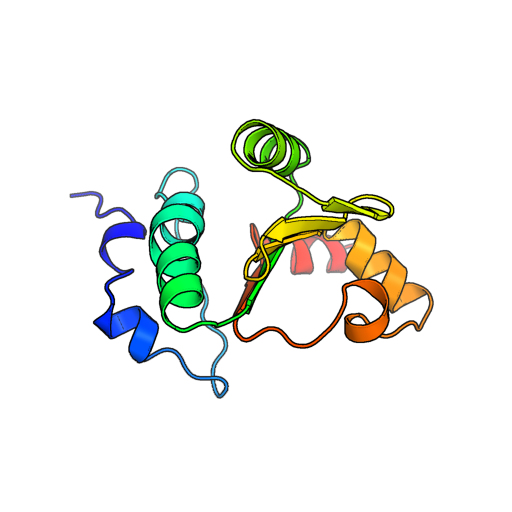1.00 42.53 129 ASP A CA 1
ATOM 1039 C C . ASP A 1 129 ? 7.415 12.346 -26.190 1.00 42.53 129 ASP A C 1
ATOM 1041 O O . ASP A 1 129 ? 6.342 12.994 -26.160 1.00 42.53 129 ASP A O 1
#

Foldseek 3Di:
DLQAPLVCLDPVNLVPDDPVDDDDDDDDPPSCPVVNCPVRVQVSCVVVVFAEEEEDADPPVVVVLVVVAPWDDQPPQWIHRDSRYIYGYVVVVVVCVVVVHDPCVRNPHDGPYYHDPVVCVVVVVVVPD

Secondary structure (DSSP, 8-state):
----GGGT--HHHHHH--TT-PPP----TTSSHHHHIIIIIHHHHHHTT--EEEEES-HHHHHHHHTTS--EE-STTEEEEETTEEEEEHHHHHHHHHTT--HHHHHTS--SEEEETTTTHHHHTTTT-

Sequence (129 aa):
MNKYVSEYFTEEFMKSLSNEWIYLLGAECGSGKTTAIMKKLVPFAERENKRVLYLCNRIALIEQLKSKYKYKEQGDAVVEINKNLTIAMYQKITAILTYGAEVSEVIGGEYDYVILDEAHLLYDASDYD

Radius of gyration: 14.97 Å; chains: 1; bounding box: 34×35×38 Å

pLDDT: mean 84.16, std 11.35, range [41.84, 96.0]